Protein AF-A0A7S2HRK0-F1 (afdb_monomer)

Organism: NCBI:txid374047

pLDDT: mean 77.8, std 25.7, range [35.41, 98.62]

Solvent-accessible surface area (backbone atoms only — not comparable to full-atom values): 9208 Å² total; per-residue (Å²): 115,49,74,51,76,46,71,34,50,36,80,44,47,26,31,30,72,47,66,39,58,68,54,52,54,54,49,69,67,36,89,31,46,76,47,73,48,67,46,68,66,74,76,40,71,71,32,78,43,55,53,38,85,51,89,88,43,43,47,33,42,35,39,34,47,25,77,49,64,67,59,35,52,51,51,52,54,49,48,63,58,42,38,68,62,36,63,41,50,48,70,71,79,78,76,85,78,74,88,74,89,76,76,93,78,82,88,82,82,86,88,82,84,87,82,90,83,90,82,88,82,83,84,84,91,84,80,89,81,87,82,88,83,88,78,88,87,80,88,89,134

Secondary structure (DSSP, 8-state):
-EEEEEE------EEEEEE-HHHHHHHHT-TTEEEEEE-HHHHSTT-EE----STTS--EEEEEEES-HHHHHHHHHHHHHHHTTSEEEEPP-------------------------------------------------

Radius of gyration: 30.23 Å; Cα contacts (8 Å, |Δi|>4): 185; chains: 1; bounding box: 61×66×65 Å

Mean predicted aligned error: 15.56 Å

Nearest PDB structures (foldseek):
  4czd-assembly2_D  TM=5.249E-01  e=9.209E-02  Desulfovibrio desulfuricans
  6nf8-assembly1_F  TM=2.694E-01  e=1.001E+00  Bos taurus

Structure (mmCIF, N/CA/C/O backbone):
data_AF-A0A7S2HRK0-F1
#
_entry.id   AF-A0A7S2HRK0-F1
#
loop_
_atom_site.group_PDB
_atom_site.id
_atom_site.type_symbol
_atom_site.label_atom_id
_atom_site.label_alt_id
_atom_site.label_comp_id
_atom_site.label_asym_id
_atom_site.label_entity_id
_atom_site.label_seq_id
_atom_site.pdbx_PDB_ins_code
_atom_site.Cartn_x
_atom_site.Cartn_y
_atom_site.Cartn_z
_atom_site.occupancy
_atom_site.B_iso_or_equiv
_atom_site.auth_seq_id
_atom_site.auth_comp_id
_atom_site.auth_asym_id
_atom_site.auth_atom_id
_atom_site.pdbx_PDB_model_num
ATOM 1 N N . ALA A 1 1 ? 17.622 -4.041 -15.536 1.00 85.94 1 ALA A N 1
ATOM 2 C CA . ALA A 1 1 ? 16.712 -4.425 -14.446 1.00 85.94 1 ALA A CA 1
ATOM 3 C C . ALA A 1 1 ? 16.495 -3.213 -13.558 1.00 85.94 1 ALA A C 1
ATOM 5 O O . ALA A 1 1 ? 17.471 -2.613 -13.116 1.00 85.94 1 ALA A O 1
ATOM 6 N N . TYR A 1 2 ? 15.235 -2.853 -13.358 1.00 97.88 2 TYR A N 1
ATOM 7 C CA . TYR A 1 2 ? 14.767 -1.773 -12.497 1.00 97.88 2 TYR A CA 1
ATOM 8 C C . TYR A 1 2 ? 14.206 -2.416 -11.237 1.00 97.88 2 TYR A C 1
ATOM 10 O O . TYR A 1 2 ? 13.497 -3.417 -11.335 1.00 97.88 2 TYR A O 1
ATOM 18 N N . GLY A 1 3 ? 14.573 -1.904 -10.065 1.00 97.69 3 GLY A N 1
ATOM 19 C CA . GLY A 1 3 ? 14.214 -2.524 -8.795 1.00 97.69 3 GLY A CA 1
ATOM 20 C C . GLY A 1 3 ? 14.042 -1.499 -7.686 1.00 97.69 3 GLY A C 1
ATOM 21 O O . GLY A 1 3 ? 14.742 -0.487 -7.656 1.00 97.69 3 GLY A O 1
ATOM 22 N N . ALA A 1 4 ? 13.107 -1.773 -6.781 1.00 98.12 4 ALA A N 1
ATOM 23 C CA . ALA A 1 4 ? 12.851 -0.951 -5.607 1.00 98.12 4 ALA A CA 1
ATOM 24 C C . ALA A 1 4 ? 12.240 -1.777 -4.470 1.00 98.12 4 ALA A C 1
ATOM 26 O O . ALA A 1 4 ? 11.653 -2.838 -4.685 1.00 98.12 4 ALA A O 1
ATOM 27 N N . ILE A 1 5 ? 12.360 -1.234 -3.260 1.00 97.75 5 ILE A N 1
ATOM 28 C CA . ILE A 1 5 ? 11.596 -1.656 -2.090 1.00 97.75 5 ILE A CA 1
ATOM 29 C C . ILE A 1 5 ? 10.587 -0.549 -1.811 1.00 97.75 5 ILE A C 1
ATOM 31 O O . ILE A 1 5 ? 10.972 0.604 -1.602 1.00 97.75 5 ILE A O 1
ATOM 35 N N . VAL A 1 6 ? 9.303 -0.889 -1.838 1.00 97.69 6 VAL A N 1
ATOM 36 C CA . VAL A 1 6 ? 8.216 0.035 -1.517 1.00 97.69 6 VAL A CA 1
ATOM 37 C C . VAL A 1 6 ? 7.755 -0.250 -0.097 1.00 97.69 6 VAL A C 1
ATOM 39 O O . VAL A 1 6 ? 7.260 -1.337 0.184 1.00 97.69 6 VAL A O 1
ATOM 42 N N . HIS A 1 7 ? 7.914 0.721 0.798 1.00 97.44 7 HIS A N 1
ATOM 43 C CA . HIS A 1 7 ? 7.358 0.643 2.148 1.00 97.44 7 HIS A CA 1
ATOM 44 C C . HIS A 1 7 ? 5.858 0.949 2.108 1.00 97.44 7 HIS A C 1
ATOM 46 O O . HIS A 1 7 ? 5.432 1.931 1.495 1.00 97.44 7 HIS A O 1
ATOM 52 N N . LEU A 1 8 ? 5.054 0.113 2.762 1.00 97.19 8 LEU A N 1
ATOM 53 C CA . LEU A 1 8 ? 3.603 0.262 2.824 1.00 97.19 8 LEU A CA 1
ATOM 54 C C . LEU A 1 8 ? 3.248 1.294 3.902 1.00 97.19 8 LEU A C 1
ATOM 56 O O . LEU A 1 8 ? 3.368 1.040 5.102 1.00 97.19 8 LEU A O 1
ATOM 60 N N . VAL A 1 9 ? 2.826 2.477 3.467 1.00 96.38 9 VAL A N 1
ATOM 61 C CA . VAL A 1 9 ? 2.543 3.641 4.319 1.00 96.38 9 VAL A CA 1
ATOM 62 C C . VAL A 1 9 ? 1.094 3.609 4.810 1.00 96.38 9 VAL A C 1
ATOM 64 O O . VAL A 1 9 ? 0.154 3.588 4.021 1.00 96.38 9 VAL A O 1
ATOM 67 N N . SER A 1 10 ? 0.892 3.689 6.123 1.00 95.62 10 SER A N 1
ATOM 68 C CA . SER A 1 10 ? -0.430 3.941 6.699 1.00 95.62 10 SER A CA 1
ATOM 69 C C . SER A 1 10 ? -0.775 5.430 6.651 1.00 95.62 10 SER A C 1
ATOM 71 O O . SER A 1 10 ? -0.034 6.276 7.157 1.00 95.62 10 SER A O 1
ATOM 73 N N . HIS A 1 11 ? -1.954 5.746 6.112 1.00 94.31 11 HIS A N 1
ATOM 74 C CA . HIS A 1 11 ? -2.524 7.099 6.091 1.00 94.31 11 HIS A CA 1
ATOM 75 C C . HIS A 1 11 ? -3.593 7.331 7.172 1.00 94.31 11 HIS A C 1
ATOM 77 O O . HIS A 1 11 ? -4.138 8.434 7.290 1.00 94.31 11 HIS A O 1
ATOM 83 N N . VAL A 1 12 ? -3.901 6.303 7.965 1.00 95.06 12 VAL A N 1
ATOM 84 C CA . VAL A 1 12 ? -4.974 6.307 8.965 1.00 95.06 12 VAL A CA 1
ATOM 85 C C . VAL A 1 12 ? -4.413 6.135 10.374 1.00 95.06 12 VAL A C 1
ATOM 87 O O . VAL A 1 12 ? -3.287 5.692 10.562 1.00 95.06 12 VAL A O 1
ATOM 90 N N . GLU A 1 13 ? -5.204 6.513 11.375 1.00 95.56 13 GLU A N 1
ATOM 91 C CA . GLU A 1 13 ? -4.871 6.353 12.794 1.00 95.56 13 GLU A CA 1
ATOM 92 C C . GLU A 1 13 ? -6.107 5.861 13.561 1.00 95.56 13 GLU A C 1
ATOM 94 O O . GLU A 1 13 ? -7.223 6.319 13.290 1.00 95.56 13 GLU A O 1
ATOM 99 N N . GLY A 1 14 ? -5.918 4.954 14.520 1.00 96.38 14 GLY A N 1
ATOM 100 C CA . GLY A 1 14 ? -6.976 4.428 15.383 1.00 96.38 14 GLY A CA 1
ATOM 101 C C . GLY A 1 14 ? -7.070 2.904 15.360 1.00 96.38 14 GLY A C 1
ATOM 102 O O . GLY A 1 14 ? -6.065 2.217 15.249 1.00 96.38 14 GLY A O 1
ATOM 103 N N . ILE A 1 15 ? -8.283 2.365 15.479 1.00 97.44 15 ILE A N 1
ATOM 104 C CA . ILE A 1 15 ? -8.525 0.917 15.529 1.00 97.44 15 ILE A CA 1
ATOM 105 C C . ILE A 1 15 ? -8.920 0.397 14.153 1.00 97.44 15 ILE A C 1
ATOM 107 O O . ILE A 1 15 ? -9.903 0.876 13.584 1.00 97.44 15 ILE A O 1
ATOM 111 N N . ILE A 1 16 ? -8.211 -0.613 13.648 1.00 97.62 16 ILE A N 1
ATOM 112 C CA . ILE A 1 16 ? -8.482 -1.233 12.346 1.00 97.62 16 ILE A CA 1
ATOM 113 C C . ILE A 1 16 ? -9.878 -1.862 12.352 1.00 97.62 16 ILE A C 1
ATOM 115 O O . ILE A 1 16 ? -10.191 -2.730 13.171 1.00 97.62 16 ILE A O 1
ATOM 119 N N . LYS A 1 17 ? -10.718 -1.428 11.411 1.00 97.75 17 LYS A N 1
ATOM 120 C CA . LYS A 1 17 ? -12.075 -1.951 11.186 1.00 97.75 17 LYS A CA 1
ATOM 121 C C . LYS A 1 17 ? -12.187 -2.791 9.933 1.00 97.75 17 LYS A C 1
ATOM 123 O O . LYS A 1 17 ? -13.018 -3.691 9.892 1.00 97.75 17 LYS A O 1
ATOM 128 N N . ALA A 1 18 ? -11.359 -2.501 8.938 1.00 97.25 18 ALA A N 1
ATOM 129 C CA . ALA A 1 18 ? -11.266 -3.296 7.731 1.00 97.25 18 ALA A CA 1
ATOM 130 C C . ALA A 1 18 ? -9.872 -3.177 7.116 1.00 97.25 18 ALA A C 1
ATOM 132 O O . ALA A 1 18 ? -9.210 -2.139 7.229 1.00 97.25 18 ALA A O 1
ATOM 133 N N . VAL A 1 19 ? -9.481 -4.250 6.438 1.00 97.25 19 VAL A N 1
ATOM 134 C CA . VAL A 1 19 ? -8.308 -4.332 5.572 1.00 97.25 19 VAL A CA 1
ATOM 135 C C . VAL A 1 19 ? -8.824 -4.562 4.159 1.00 97.25 19 VAL A C 1
ATOM 137 O O . VAL A 1 19 ? -9.703 -5.399 3.944 1.00 97.25 19 VAL A O 1
ATOM 140 N N . ASN A 1 20 ? -8.315 -3.798 3.201 1.00 97.12 20 ASN A N 1
ATOM 141 C CA . ASN A 1 20 ? -8.664 -3.952 1.798 1.00 97.12 20 ASN A CA 1
ATOM 142 C C . ASN A 1 20 ? -7.850 -5.101 1.186 1.00 97.12 20 ASN A C 1
ATOM 144 O O . ASN A 1 20 ? -6.780 -4.883 0.622 1.00 97.12 20 ASN A O 1
ATOM 148 N N . TYR A 1 21 ? -8.345 -6.331 1.335 1.00 96.75 21 TYR A N 1
ATOM 149 C CA . TYR A 1 21 ? -7.671 -7.519 0.804 1.00 96.75 21 TYR A CA 1
ATOM 150 C C . TYR A 1 21 ? -7.625 -7.553 -0.726 1.00 96.75 21 TYR A C 1
ATOM 152 O O . TYR A 1 21 ? -6.658 -8.080 -1.263 1.00 96.75 21 TYR A O 1
ATOM 160 N N . ASP A 1 22 ? -8.583 -6.929 -1.419 1.00 97.44 22 ASP A N 1
ATOM 161 C CA . ASP A 1 22 ? -8.560 -6.832 -2.884 1.00 97.44 22 ASP A CA 1
ATOM 162 C C . ASP A 1 22 ? -7.341 -6.025 -3.358 1.00 97.44 22 ASP A C 1
ATOM 164 O O . ASP A 1 22 ? -6.676 -6.404 -4.317 1.00 97.44 22 ASP A O 1
ATOM 168 N N . ALA A 1 23 ? -6.995 -4.942 -2.651 1.00 96.75 23 ALA A N 1
ATOM 169 C CA . ALA A 1 23 ? -5.788 -4.167 -2.938 1.00 96.75 23 ALA A CA 1
ATOM 170 C C . ALA A 1 23 ? -4.504 -4.972 -2.680 1.00 96.75 23 ALA A C 1
ATOM 172 O O . ALA A 1 23 ? -3.560 -4.878 -3.460 1.00 96.75 23 ALA A O 1
ATOM 173 N N . LEU A 1 24 ? -4.465 -5.766 -1.604 1.00 97.06 24 LEU A N 1
ATOM 174 C CA . LEU A 1 24 ? -3.316 -6.626 -1.297 1.00 97.06 24 LEU A CA 1
ATOM 175 C C . LEU A 1 24 ? -3.129 -7.709 -2.361 1.00 97.06 24 LEU A C 1
ATOM 177 O O . LEU A 1 24 ? -2.022 -7.902 -2.856 1.00 97.06 24 LEU A O 1
ATOM 181 N N . GLU A 1 25 ? -4.216 -8.375 -2.742 1.00 97.75 25 GLU A N 1
ATOM 182 C CA . GLU A 1 25 ? -4.206 -9.399 -3.782 1.00 97.75 25 GLU A CA 1
ATOM 183 C C . GLU A 1 25 ? -3.837 -8.812 -5.151 1.00 97.75 25 GLU A C 1
ATOM 185 O O . GLU A 1 25 ? -3.114 -9.445 -5.921 1.00 97.75 25 GLU A O 1
ATOM 190 N N . GLU A 1 26 ? -4.287 -7.590 -5.457 1.00 98.19 26 GLU A N 1
ATOM 191 C CA . GLU A 1 26 ? -3.885 -6.889 -6.676 1.00 98.19 26 GLU A CA 1
ATOM 192 C C . GLU A 1 26 ? -2.370 -6.652 -6.707 1.00 98.19 26 GLU A C 1
ATOM 194 O O . GLU A 1 26 ? -1.749 -6.943 -7.726 1.00 98.19 26 GLU A O 1
ATOM 199 N N . ILE A 1 27 ? -1.771 -6.182 -5.604 1.00 98.19 27 ILE A N 1
ATOM 200 C CA . ILE A 1 27 ? -0.316 -5.984 -5.498 1.00 98.19 27 ILE A CA 1
ATOM 201 C C . ILE A 1 27 ? 0.419 -7.313 -5.678 1.00 98.19 27 ILE A C 1
ATOM 203 O O . ILE A 1 27 ? 1.326 -7.397 -6.499 1.00 98.19 27 ILE A O 1
ATOM 207 N N . GLU A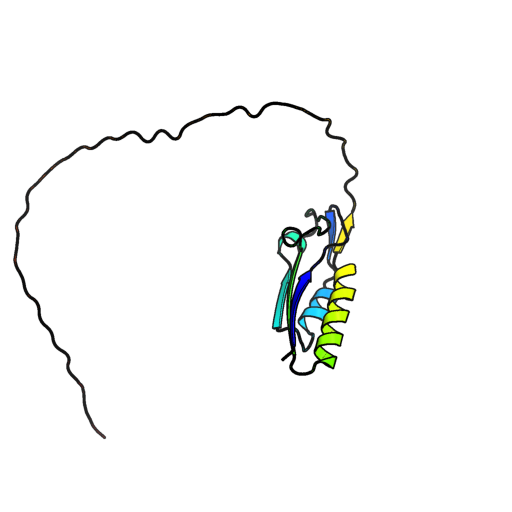 1 28 ? 0.019 -8.363 -4.960 1.00 97.81 28 GLU A N 1
ATOM 208 C CA . GLU A 1 28 ? 0.692 -9.670 -4.998 1.00 97.81 28 GLU A CA 1
ATOM 209 C C . GLU A 1 28 ? 0.741 -10.285 -6.407 1.00 97.81 28 GLU A C 1
ATOM 211 O O . GLU A 1 28 ? 1.662 -11.032 -6.732 1.00 97.81 28 GLU A O 1
ATOM 216 N N . ARG A 1 29 ? -0.233 -9.953 -7.260 1.00 98.31 29 ARG A N 1
ATOM 217 C CA . ARG A 1 29 ? -0.360 -10.479 -8.625 1.00 98.31 29 ARG A CA 1
ATOM 218 C C . ARG A 1 29 ? 0.321 -9.628 -9.702 1.00 98.31 29 ARG A C 1
ATOM 220 O O . ARG A 1 29 ? 0.221 -9.984 -10.874 1.00 98.31 29 ARG A O 1
ATOM 227 N N . MET A 1 30 ? 0.960 -8.510 -9.356 1.00 98.50 30 MET A N 1
ATOM 228 C CA . MET A 1 30 ? 1.633 -7.654 -10.341 1.00 98.50 30 MET A CA 1
ATOM 229 C C . MET A 1 30 ? 2.892 -8.320 -10.902 1.00 98.50 30 MET A C 1
ATOM 231 O O . MET A 1 30 ? 3.682 -8.897 -10.157 1.00 98.50 30 MET A O 1
ATOM 235 N N . ASP A 1 31 ? 3.133 -8.152 -12.204 1.00 98.06 31 ASP A N 1
ATOM 236 C CA . ASP A 1 31 ? 4.266 -8.772 -12.908 1.00 98.06 31 ASP A CA 1
ATOM 237 C C . ASP A 1 31 ? 5.628 -8.382 -12.316 1.00 98.06 31 ASP A C 1
ATOM 239 O O . ASP A 1 31 ? 6.578 -9.164 -12.349 1.00 98.06 31 ASP A O 1
ATOM 243 N N . SER A 1 32 ? 5.737 -7.164 -11.777 1.00 98.38 32 SER A N 1
ATOM 244 C CA . SER A 1 32 ? 6.976 -6.679 -11.170 1.00 98.38 32 SER A CA 1
ATOM 245 C C . SER A 1 32 ? 7.162 -7.113 -9.713 1.00 98.38 32 SER A C 1
ATOM 247 O O . SER A 1 32 ? 8.234 -6.869 -9.167 1.00 98.38 32 SER A O 1
ATOM 249 N N . VAL A 1 33 ? 6.166 -7.707 -9.042 1.00 98.50 33 VAL A N 1
ATOM 250 C CA . VAL A 1 33 ? 6.250 -8.042 -7.609 1.00 98.50 33 VAL A CA 1
ATOM 251 C C . VAL A 1 33 ? 6.955 -9.378 -7.402 1.00 98.50 33 VAL A C 1
ATOM 253 O O . VAL A 1 33 ? 6.570 -10.412 -7.934 1.00 98.50 33 VAL A O 1
ATOM 256 N N . MET A 1 34 ? 8.019 -9.344 -6.600 1.00 98.25 34 MET A N 1
ATOM 257 C CA . MET A 1 34 ? 8.834 -10.516 -6.265 1.00 98.25 34 MET A CA 1
ATOM 258 C C . MET A 1 34 ? 8.481 -11.088 -4.897 1.00 98.25 34 MET A C 1
ATOM 260 O O . MET A 1 34 ? 8.517 -12.299 -4.698 1.00 98.25 34 MET A O 1
ATOM 264 N N . ALA A 1 35 ? 8.185 -10.208 -3.942 1.00 98.12 35 ALA A N 1
ATOM 265 C CA . ALA A 1 35 ? 7.776 -10.571 -2.597 1.00 98.12 35 ALA A CA 1
ATOM 266 C C . ALA A 1 35 ? 7.043 -9.397 -1.944 1.00 98.12 35 ALA A C 1
ATOM 268 O O . ALA A 1 35 ? 7.336 -8.234 -2.231 1.00 98.12 35 ALA A O 1
ATOM 269 N N . MET A 1 36 ? 6.124 -9.709 -1.040 1.00 98.06 36 MET A N 1
ATOM 270 C CA . MET A 1 36 ? 5.384 -8.734 -0.251 1.00 98.06 36 MET A CA 1
ATOM 271 C C . MET A 1 36 ? 5.178 -9.276 1.159 1.00 98.06 36 MET A C 1
ATOM 273 O O . MET A 1 36 ? 4.930 -10.467 1.343 1.00 98.06 36 MET A O 1
ATOM 277 N N . GLU A 1 37 ? 5.219 -8.387 2.144 1.00 97.81 37 GLU A N 1
ATOM 278 C CA . GLU A 1 37 ? 4.794 -8.688 3.503 1.00 97.81 37 GLU A CA 1
ATOM 279 C C . GLU A 1 37 ? 4.006 -7.513 4.075 1.00 97.81 37 GLU A C 1
ATOM 281 O O . GLU A 1 37 ? 4.453 -6.370 4.026 1.00 97.81 37 GLU A O 1
ATOM 286 N N . VAL A 1 38 ? 2.848 -7.810 4.665 1.00 97.44 38 VAL A N 1
ATOM 287 C CA . VAL A 1 38 ? 2.124 -6.904 5.563 1.00 97.44 38 VAL A CA 1
ATOM 288 C C . VAL A 1 38 ? 2.256 -7.480 6.964 1.00 97.44 38 VAL A C 1
ATOM 290 O O . VAL A 1 38 ? 1.926 -8.649 7.182 1.00 97.44 38 VAL A O 1
ATOM 293 N N . TYR A 1 39 ? 2.730 -6.692 7.930 1.00 96.88 39 TYR A N 1
ATOM 294 C CA . TYR A 1 39 ? 2.957 -7.229 9.271 1.00 96.88 39 TYR A CA 1
ATOM 295 C C . TYR A 1 39 ? 1.643 -7.703 9.900 1.00 96.88 39 TYR A C 1
ATOM 297 O O . TYR A 1 39 ? 0.636 -6.994 9.891 1.00 96.88 39 TYR A O 1
ATOM 305 N N . GLN A 1 40 ? 1.672 -8.883 10.525 1.00 95.31 40 GLN A N 1
ATOM 306 C CA . GLN A 1 40 ? 0.486 -9.579 11.051 1.00 95.31 40 GLN A CA 1
ATOM 307 C C . GLN A 1 40 ? -0.384 -8.727 11.984 1.00 95.31 40 GLN A C 1
ATOM 309 O O . GLN A 1 40 ? -1.610 -8.858 11.995 1.00 95.31 40 GLN A O 1
ATOM 314 N N . ARG A 1 41 ? 0.231 -7.800 12.732 1.00 94.88 41 ARG A N 1
ATOM 315 C CA . ARG A 1 41 ? -0.501 -6.875 13.606 1.00 94.88 41 ARG A CA 1
ATOM 316 C C . ARG A 1 41 ? -1.501 -5.997 12.844 1.00 94.88 41 ARG A C 1
ATOM 318 O O . ARG A 1 41 ? -2.505 -5.616 13.430 1.00 94.88 41 ARG A O 1
ATOM 325 N N . PHE A 1 42 ? -1.262 -5.720 11.564 1.00 96.38 42 PHE A N 1
ATOM 326 C CA . PHE A 1 42 ? -2.122 -4.885 10.724 1.00 96.38 42 PHE A CA 1
ATOM 327 C C . PHE A 1 42 ? -3.169 -5.679 9.935 1.00 96.38 42 PHE A C 1
ATOM 329 O O . PHE A 1 42 ? -4.113 -5.097 9.410 1.00 96.38 42 PHE A O 1
ATOM 336 N N . LEU A 1 43 ? -3.047 -7.008 9.892 1.00 95.38 43 LEU A N 1
ATOM 337 C CA . LEU A 1 43 ? -4.040 -7.899 9.282 1.00 95.38 43 LEU A CA 1
ATOM 338 C C . LEU A 1 43 ? -5.153 -8.311 10.260 1.00 95.38 43 LEU A C 1
ATOM 340 O O . LEU A 1 43 ? -6.147 -8.904 9.853 1.00 95.38 43 LEU A O 1
ATOM 344 N N . SER A 1 44 ? -4.997 -8.000 11.548 1.00 94.12 44 SER A N 1
ATOM 345 C CA . SER A 1 44 ? -5.964 -8.338 12.594 1.00 94.12 44 SER A CA 1
ATOM 346 C C . SER A 1 44 ? -6.855 -7.141 12.923 1.00 94.12 44 SER A C 1
ATOM 348 O O . SER A 1 44 ? -6.373 -6.084 13.333 1.00 94.12 44 SER A O 1
ATOM 350 N N . LEU A 1 45 ? -8.171 -7.309 12.778 1.00 96.25 45 LEU A N 1
ATOM 351 C CA . LEU A 1 45 ? -9.147 -6.287 13.168 1.00 96.25 45 LEU A CA 1
ATOM 352 C C . LEU A 1 45 ? -9.109 -6.041 14.681 1.00 96.25 45 LEU A C 1
ATOM 354 O O . LEU A 1 45 ? -8.879 -6.960 15.464 1.00 96.25 45 LEU A O 1
ATOM 358 N N . GLY A 1 46 ? -9.379 -4.804 15.096 1.00 95.75 46 GLY A N 1
ATOM 359 C CA . GLY A 1 46 ? -9.341 -4.413 16.507 1.00 95.75 46 GLY A CA 1
ATOM 360 C C . GLY A 1 46 ? -7.960 -3.986 17.010 1.00 95.75 46 GLY A C 1
ATOM 361 O O . GLY A 1 46 ? -7.886 -3.358 18.065 1.00 95.75 46 GLY A O 1
ATOM 362 N N . ASN A 1 47 ? -6.893 -4.244 16.250 1.00 96.12 47 ASN A N 1
ATOM 363 C CA . ASN A 1 47 ? -5.569 -3.725 16.568 1.00 96.12 47 ASN A CA 1
ATOM 364 C C . ASN A 1 47 ? -5.464 -2.228 16.265 1.00 96.12 47 ASN A C 1
ATOM 366 O O . ASN A 1 47 ? -6.183 -1.684 15.421 1.00 96.12 47 ASN A O 1
ATOM 370 N N . GLU A 1 48 ? -4.544 -1.574 16.966 1.00 95.62 48 GLU A N 1
ATOM 371 C CA . GLU A 1 48 ? -4.214 -0.175 16.739 1.00 95.62 48 GLU A CA 1
ATOM 372 C C . GLU A 1 48 ? -3.305 -0.021 15.514 1.00 95.62 48 GLU A C 1
ATOM 374 O O . GLU A 1 48 ? -2.395 -0.819 15.274 1.00 95.62 48 GLU A O 1
ATOM 379 N N . ILE A 1 49 ? -3.569 1.025 14.740 1.00 95.50 49 ILE A N 1
ATOM 380 C CA . ILE A 1 49 ? -2.752 1.481 13.627 1.00 95.50 49 ILE A CA 1
ATOM 381 C C . ILE A 1 49 ? -2.476 2.970 13.798 1.00 95.50 49 ILE A C 1
ATOM 383 O O . ILE A 1 49 ? -3.351 3.749 14.183 1.00 95.50 49 ILE A O 1
ATOM 387 N N . GLU A 1 50 ? -1.253 3.365 13.488 1.00 95.12 50 GLU A N 1
ATOM 388 C CA . GLU A 1 50 ? -0.815 4.753 13.464 1.00 95.12 50 GLU A CA 1
ATOM 389 C C . GLU A 1 50 ? -0.473 5.174 12.036 1.00 95.12 50 GLU A C 1
ATOM 391 O O . GLU A 1 50 ? -0.315 4.338 11.139 1.00 95.12 50 GLU A O 1
ATOM 396 N N . LYS A 1 51 ? -0.368 6.484 11.813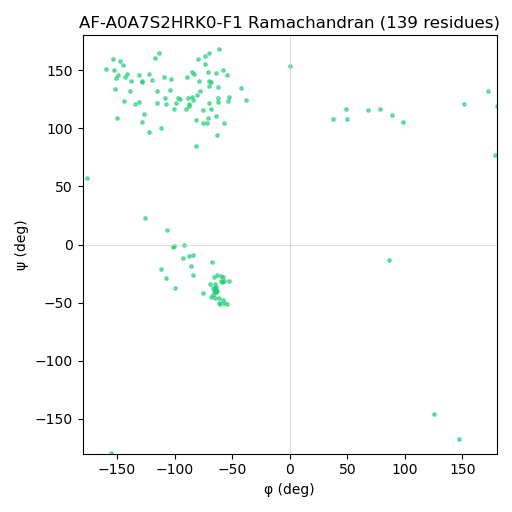 1.00 95.44 51 LYS A N 1
ATOM 397 C CA . LYS A 1 51 ? 0.162 6.996 10.551 1.00 95.44 51 LYS A CA 1
ATOM 398 C C . LYS A 1 51 ? 1.648 6.702 10.489 1.00 95.44 51 LYS A C 1
ATOM 400 O O . LYS A 1 51 ? 2.371 6.961 11.448 1.00 95.44 51 LYS A O 1
ATOM 405 N N . THR A 1 52 ? 2.105 6.253 9.333 1.00 95.38 52 THR A N 1
ATOM 406 C CA . THR A 1 52 ? 3.532 6.072 9.095 1.00 95.38 52 THR A CA 1
ATOM 407 C C . THR A 1 52 ? 4.205 7.442 9.013 1.00 95.38 52 THR A C 1
ATOM 409 O O . THR A 1 52 ? 3.841 8.279 8.185 1.00 95.38 52 THR A O 1
ATOM 412 N N . VAL A 1 53 ? 5.182 7.674 9.886 1.00 93.56 53 VAL A N 1
ATOM 413 C CA . VAL A 1 53 ? 6.012 8.892 9.926 1.00 93.56 53 VAL A CA 1
ATOM 414 C C . VAL A 1 53 ? 7.462 8.612 9.534 1.00 93.56 53 VAL A C 1
ATOM 416 O O . VAL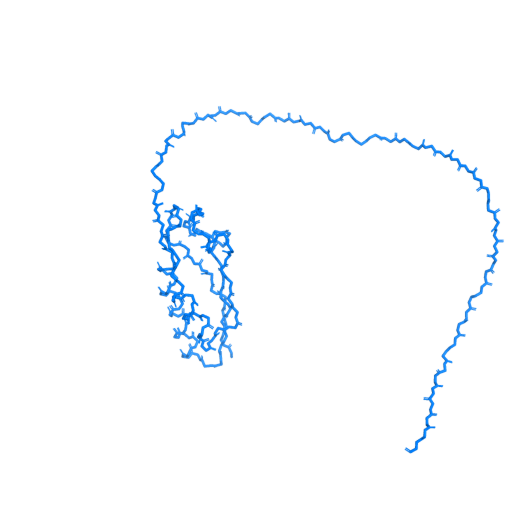 A 1 53 ? 8.182 9.521 9.127 1.00 93.56 53 VAL A O 1
ATOM 419 N N . ASP A 1 54 ? 7.883 7.354 9.641 1.00 92.19 54 ASP A N 1
ATOM 420 C CA . ASP A 1 54 ? 9.214 6.858 9.317 1.00 92.19 54 ASP A CA 1
ATOM 421 C C . ASP A 1 54 ? 9.169 5.358 8.970 1.00 92.19 54 ASP A C 1
ATOM 423 O O . ASP A 1 54 ? 8.121 4.718 9.008 1.00 92.19 54 ASP A O 1
ATOM 427 N N . ILE A 1 55 ? 10.325 4.771 8.667 1.00 87.56 55 ILE A N 1
ATOM 428 C CA . ILE A 1 55 ? 10.432 3.348 8.313 1.00 87.56 55 ILE A CA 1
ATOM 429 C C . ILE A 1 55 ? 10.116 2.380 9.466 1.00 87.56 55 ILE A C 1
ATOM 431 O O . ILE A 1 55 ? 9.962 1.192 9.229 1.00 87.56 55 ILE A O 1
ATOM 435 N N . ARG A 1 56 ? 10.070 2.837 10.724 1.00 89.12 56 ARG A N 1
ATOM 436 C CA . ARG A 1 56 ? 9.744 1.983 11.884 1.00 89.12 56 ARG A CA 1
ATOM 437 C C . ARG A 1 56 ? 8.238 1.873 12.105 1.00 89.12 56 ARG A C 1
ATOM 439 O O . ARG A 1 56 ? 7.783 0.984 12.819 1.00 89.12 56 ARG A O 1
ATOM 446 N N . THR A 1 57 ? 7.494 2.802 11.518 1.00 91.31 57 THR A N 1
ATOM 447 C CA . THR A 1 57 ? 6.038 2.927 11.609 1.00 91.31 57 THR A CA 1
ATOM 448 C C . THR A 1 57 ? 5.352 2.504 10.308 1.00 91.31 57 THR A C 1
ATOM 450 O O . THR A 1 57 ? 4.165 2.774 10.115 1.00 91.31 57 THR A O 1
ATOM 453 N N . ASP A 1 58 ? 6.077 1.851 9.394 1.00 95.38 58 ASP A N 1
ATOM 454 C CA . ASP A 1 58 ? 5.493 1.265 8.193 1.00 95.38 58 ASP A CA 1
ATOM 455 C C . ASP A 1 58 ? 4.625 0.040 8.523 1.00 95.38 58 ASP A C 1
ATOM 457 O O . ASP A 1 58 ? 4.618 -0.504 9.635 1.00 95.38 58 ASP A O 1
ATOM 461 N N . THR A 1 59 ? 3.810 -0.351 7.547 1.00 96.81 59 THR A N 1
ATOM 462 C CA . THR A 1 59 ? 2.868 -1.470 7.684 1.00 96.81 59 THR A CA 1
ATOM 463 C C . THR A 1 59 ? 3.343 -2.755 7.022 1.00 96.81 59 THR A C 1
ATOM 465 O O . THR A 1 59 ? 2.687 -3.793 7.137 1.00 96.81 59 THR A O 1
ATOM 468 N N . GLY A 1 60 ? 4.505 -2.693 6.374 1.00 97.44 60 GLY A N 1
ATOM 469 C CA . GLY A 1 60 ? 5.077 -3.766 5.585 1.00 97.44 60 GLY A CA 1
ATOM 470 C C . GLY A 1 60 ? 5.873 -3.233 4.399 1.00 97.44 60 GLY A C 1
ATOM 471 O O . GLY A 1 60 ? 6.155 -2.035 4.302 1.00 97.44 60 GLY A O 1
ATOM 472 N N . TRP A 1 61 ? 6.209 -4.123 3.474 1.00 97.88 61 TRP A N 1
ATOM 473 C CA . TRP A 1 61 ? 7.064 -3.824 2.331 1.00 97.88 61 TRP A CA 1
ATOM 474 C C . TRP A 1 61 ? 6.683 -4.652 1.100 1.00 97.88 61 TRP A C 1
ATOM 476 O O . TRP A 1 61 ? 6.086 -5.724 1.199 1.00 97.88 61 TRP A O 1
ATOM 486 N N . VAL A 1 62 ? 7.068 -4.152 -0.075 1.00 98.56 62 VAL A N 1
ATOM 487 C CA . VAL A 1 62 ? 6.954 -4.842 -1.365 1.00 98.56 62 VAL A CA 1
ATOM 488 C C . VAL A 1 62 ? 8.289 -4.746 -2.089 1.00 98.56 62 VAL A C 1
ATOM 490 O O . VAL A 1 62 ? 8.795 -3.651 -2.339 1.00 98.56 62 VAL A O 1
ATOM 493 N N . HIS A 1 63 ? 8.870 -5.888 -2.436 1.00 98.50 63 HIS A N 1
ATOM 494 C CA . HIS A 1 63 ? 10.012 -5.968 -3.337 1.00 98.50 63 HIS A CA 1
ATOM 495 C C . HIS A 1 63 ? 9.514 -6.046 -4.772 1.00 98.50 63 HIS A C 1
ATOM 497 O O . HIS A 1 63 ? 8.816 -6.997 -5.134 1.00 98.50 63 HIS A O 1
ATOM 503 N N . ILE A 1 64 ? 9.927 -5.081 -5.593 1.00 98.44 64 ILE A N 1
ATOM 504 C CA . ILE A 1 64 ? 9.615 -5.069 -7.018 1.00 98.44 64 ILE A CA 1
ATOM 505 C C . ILE A 1 64 ? 10.875 -5.097 -7.877 1.00 98.44 64 ILE A C 1
ATOM 507 O O . ILE A 1 64 ? 11.882 -4.457 -7.560 1.00 98.44 64 ILE A O 1
ATOM 511 N N . MET A 1 65 ? 10.811 -5.832 -8.983 1.00 98.44 65 MET A N 1
ATOM 512 C CA . MET A 1 65 ? 11.848 -5.894 -9.999 1.00 98.44 65 MET A CA 1
ATOM 513 C C . MET A 1 65 ? 11.245 -6.210 -11.368 1.00 98.44 65 MET A C 1
ATOM 515 O O . MET A 1 65 ? 10.468 -7.147 -11.503 1.00 98.44 65 MET A O 1
ATOM 519 N N . ASN A 1 66 ? 11.651 -5.472 -12.401 1.00 98.44 66 ASN A N 1
ATOM 520 C CA . ASN A 1 66 ? 11.300 -5.787 -13.786 1.00 98.44 66 ASN A CA 1
ATOM 521 C C . ASN A 1 66 ? 12.451 -5.435 -14.743 1.00 98.44 66 ASN A C 1
ATOM 523 O O . ASN A 1 66 ? 13.294 -4.579 -14.454 1.00 98.44 66 ASN A O 1
ATOM 527 N N . ASN A 1 67 ? 12.522 -6.111 -15.890 1.00 98.25 67 ASN A N 1
ATOM 528 C CA .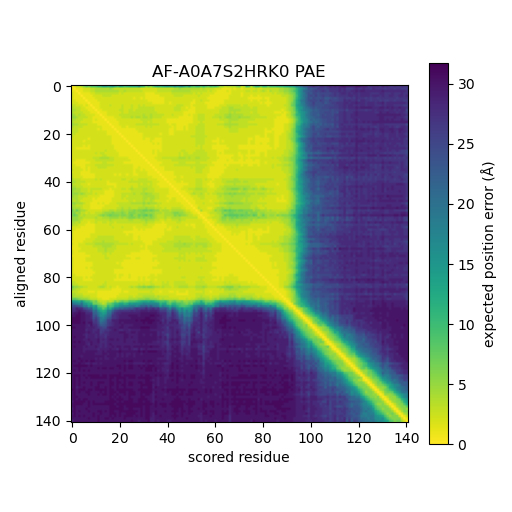 ASN A 1 67 ? 13.455 -5.750 -16.960 1.00 98.25 67 ASN A CA 1
ATOM 529 C C . ASN A 1 67 ? 12.898 -4.652 -17.869 1.00 98.25 67 ASN A C 1
ATOM 531 O O . ASN A 1 67 ? 13.690 -3.912 -18.449 1.00 98.25 67 ASN A O 1
ATOM 535 N N . ASP A 1 68 ? 11.573 -4.546 -17.955 1.00 98.44 68 ASP A N 1
ATOM 536 C CA . ASP A 1 68 ? 10.864 -3.478 -18.646 1.00 98.44 68 ASP A CA 1
ATOM 537 C C . ASP A 1 68 ? 10.643 -2.290 -17.694 1.00 98.44 68 ASP A C 1
ATOM 539 O O . ASP A 1 68 ? 10.009 -2.419 -16.644 1.00 98.44 68 ASP A O 1
ATOM 543 N N . GLU A 1 69 ? 11.198 -1.133 -18.059 1.00 98.19 69 GLU A N 1
ATOM 544 C CA . GLU A 1 69 ? 11.071 0.112 -17.297 1.00 98.19 69 GLU A CA 1
ATOM 545 C C . GLU A 1 69 ? 9.623 0.601 -17.226 1.00 98.19 69 GLU A C 1
ATOM 547 O O . GLU A 1 69 ? 9.185 1.084 -16.182 1.00 98.19 69 GLU A O 1
ATOM 552 N N . GLU A 1 70 ? 8.868 0.471 -18.318 1.00 98.31 70 GLU A N 1
ATOM 553 C CA . GLU A 1 70 ? 7.496 0.968 -18.389 1.00 98.31 70 GLU A CA 1
ATOM 554 C C . GLU A 1 70 ? 6.591 0.152 -17.464 1.00 98.31 70 GLU A C 1
ATOM 556 O O . GLU A 1 70 ? 5.841 0.718 -16.664 1.00 98.31 70 GLU A O 1
ATOM 561 N N . GLN A 1 71 ? 6.727 -1.176 -17.503 1.00 98.56 71 GLN A N 1
ATOM 562 C CA . GLN A 1 71 ? 6.000 -2.074 -16.609 1.00 98.56 71 GLN A CA 1
ATOM 563 C C . GLN A 1 71 ? 6.408 -1.865 -15.139 1.00 98.56 71 GLN A C 1
ATOM 565 O O . GLN A 1 71 ? 5.534 -1.791 -14.275 1.00 98.56 71 GLN A O 1
ATOM 570 N N . PHE A 1 72 ? 7.705 -1.669 -14.855 1.00 98.62 72 PHE A N 1
ATOM 571 C CA . PHE A 1 72 ? 8.185 -1.326 -13.510 1.00 98.62 72 PHE A CA 1
ATOM 572 C C . PHE A 1 72 ? 7.529 -0.047 -12.975 1.00 98.62 72 PHE A C 1
ATOM 574 O O . PHE A 1 72 ? 7.007 -0.034 -11.861 1.00 98.62 72 PHE A O 1
ATOM 581 N N . LEU A 1 73 ? 7.536 1.033 -13.764 1.00 98.44 73 LEU A N 1
ATOM 582 C CA . LEU A 1 73 ? 6.964 2.317 -13.355 1.00 98.44 73 LEU A CA 1
ATOM 583 C C . LEU A 1 73 ? 5.442 2.239 -13.203 1.00 98.44 73 LEU A C 1
ATOM 585 O O . LEU A 1 73 ? 4.887 2.851 -12.289 1.00 98.44 73 LEU A O 1
ATOM 589 N N . LYS A 1 74 ? 4.759 1.490 -14.072 1.00 98.62 74 LYS A N 1
ATOM 590 C CA . LYS A 1 74 ? 3.315 1.259 -13.981 1.00 98.62 74 LYS A CA 1
ATOM 591 C C . LYS A 1 74 ? 2.944 0.564 -12.670 1.00 98.62 74 LYS A C 1
ATOM 593 O O . LYS A 1 74 ? 2.091 1.080 -11.947 1.00 98.62 74 LYS A O 1
ATOM 598 N N . ASP A 1 75 ? 3.604 -0.546 -12.344 1.00 98.62 75 ASP A N 1
ATOM 599 C CA . ASP A 1 75 ? 3.334 -1.299 -11.114 1.00 98.62 75 ASP A CA 1
ATOM 600 C C . ASP A 1 75 ? 3.725 -0.490 -9.874 1.00 98.62 75 ASP A C 1
ATOM 602 O O . ASP A 1 75 ? 2.937 -0.379 -8.937 1.00 98.62 75 ASP A O 1
ATOM 606 N N . TYR A 1 76 ? 4.889 0.172 -9.892 1.00 98.56 76 TYR A N 1
ATOM 607 C CA . TYR A 1 76 ? 5.329 1.049 -8.804 1.00 98.56 76 TYR A CA 1
ATOM 608 C C . TYR A 1 76 ? 4.286 2.127 -8.481 1.00 98.56 76 TYR A C 1
ATOM 610 O O . TYR A 1 76 ? 3.874 2.274 -7.330 1.00 98.56 76 TYR A O 1
ATOM 618 N N . ASN A 1 77 ? 3.807 2.855 -9.495 1.00 98.44 77 ASN A N 1
ATOM 619 C CA . ASN A 1 77 ? 2.794 3.892 -9.298 1.00 98.44 77 ASN A CA 1
ATOM 620 C C . ASN A 1 77 ? 1.461 3.306 -8.819 1.00 98.44 77 ASN A C 1
ATOM 622 O O . ASN A 1 77 ? 0.807 3.893 -7.956 1.00 98.44 77 ASN A O 1
ATOM 626 N N . ARG A 1 78 ? 1.072 2.130 -9.328 1.00 98.31 78 ARG A N 1
ATOM 627 C CA . ARG A 1 78 ? -0.162 1.469 -8.902 1.00 98.31 78 ARG A CA 1
ATOM 628 C C . ARG A 1 78 ? -0.107 1.042 -7.436 1.00 98.31 78 ARG A C 1
ATOM 630 O O . ARG A 1 78 ? -1.086 1.254 -6.721 1.00 98.31 78 ARG A O 1
ATOM 637 N N . ILE A 1 79 ? 1.030 0.525 -6.969 1.00 98.38 79 ILE A N 1
ATOM 638 C CA . ILE A 1 79 ? 1.251 0.208 -5.550 1.00 98.38 79 ILE A CA 1
ATOM 639 C C . ILE A 1 79 ? 1.069 1.468 -4.699 1.00 98.38 79 ILE A C 1
ATOM 641 O O . ILE A 1 79 ? 0.320 1.440 -3.725 1.00 98.38 79 ILE A O 1
ATOM 645 N N . LEU A 1 80 ? 1.677 2.598 -5.084 1.00 97.50 80 LEU A N 1
ATOM 646 C CA . LEU A 1 80 ? 1.534 3.859 -4.342 1.00 97.50 80 LEU A CA 1
ATOM 647 C C . LEU A 1 80 ? 0.082 4.351 -4.254 1.00 97.50 80 LEU A C 1
ATOM 649 O O . LEU A 1 80 ? -0.292 4.996 -3.272 1.00 97.50 80 LEU A O 1
ATOM 653 N N . ASP A 1 81 ? -0.743 4.069 -5.260 1.00 97.81 81 ASP A N 1
ATOM 654 C CA . ASP A 1 81 ? -2.165 4.404 -5.230 1.00 97.81 81 ASP A CA 1
ATOM 655 C C . ASP A 1 81 ? -2.978 3.472 -4.327 1.00 97.81 81 ASP A C 1
ATOM 657 O O . ASP A 1 81 ? -3.826 3.956 -3.574 1.00 97.81 81 ASP A O 1
ATOM 661 N N . LEU A 1 82 ? -2.701 2.167 -4.358 1.00 97.31 82 LEU A N 1
ATOM 662 C CA . LEU A 1 82 ? -3.371 1.160 -3.527 1.00 97.31 82 LEU A CA 1
ATOM 663 C C . LEU A 1 82 ? -3.016 1.291 -2.039 1.00 97.31 82 LEU A C 1
ATOM 665 O O . LEU A 1 82 ? -3.860 1.095 -1.168 1.00 97.31 82 LEU A O 1
ATOM 669 N N . VAL A 1 83 ? -1.790 1.699 -1.714 1.00 95.62 83 VAL A N 1
ATOM 670 C CA . VAL A 1 83 ? -1.356 1.906 -0.321 1.00 95.62 83 VAL A CA 1
ATOM 671 C C . VAL A 1 83 ? -2.242 2.919 0.420 1.00 95.62 83 VAL A C 1
ATOM 673 O O . VAL A 1 83 ? -2.512 2.770 1.613 1.00 95.62 83 VAL A O 1
ATOM 676 N N . LYS A 1 84 ? -2.792 3.911 -0.291 1.00 94.19 84 LYS A N 1
ATOM 677 C CA . LYS A 1 84 ? -3.627 4.979 0.289 1.00 94.19 84 LYS A CA 1
ATOM 678 C C . LYS A 1 84 ? -4.928 4.474 0.911 1.00 94.19 84 LYS A C 1
ATOM 680 O O . LYS A 1 84 ? -5.475 5.144 1.786 1.00 94.19 84 LYS A O 1
ATOM 685 N N . ASN A 1 85 ? -5.447 3.336 0.453 1.00 93.00 85 ASN A N 1
ATOM 686 C CA . ASN A 1 85 ? -6.739 2.790 0.868 1.00 93.00 85 ASN A CA 1
ATOM 687 C C . ASN A 1 85 ? -6.652 1.339 1.376 1.00 93.00 85 ASN A C 1
ATOM 689 O O . ASN A 1 85 ? -7.667 0.641 1.400 1.00 93.00 85 ASN A O 1
ATOM 693 N N . MET A 1 86 ? -5.468 0.901 1.819 1.00 95.31 86 MET A N 1
ATOM 694 C CA . MET A 1 86 ? -5.253 -0.432 2.396 1.00 95.31 86 MET A CA 1
ATOM 695 C C . MET A 1 86 ? -6.003 -0.660 3.714 1.00 95.31 86 MET A C 1
ATOM 697 O O . MET A 1 86 ? -6.447 -1.775 3.986 1.00 95.31 86 MET A O 1
ATOM 701 N N . PHE A 1 87 ? -6.157 0.385 4.531 1.00 96.81 87 PHE A N 1
ATOM 702 C CA . PHE A 1 87 ? -6.718 0.277 5.877 1.00 96.81 87 PHE A CA 1
ATOM 703 C C . PHE A 1 87 ? -7.858 1.263 6.101 1.00 96.81 87 PHE A C 1
ATOM 705 O O . PHE A 1 87 ? -7.785 2.432 5.720 1.00 96.81 87 PHE A O 1
ATOM 712 N N . ILE A 1 88 ? -8.889 0.800 6.805 1.00 95.94 88 ILE A N 1
ATOM 713 C CA . ILE A 1 88 ? -9.950 1.642 7.356 1.00 95.94 88 ILE A CA 1
ATOM 714 C C . ILE A 1 88 ? -9.859 1.555 8.876 1.00 95.94 88 ILE A C 1
ATOM 716 O O . ILE A 1 88 ? -9.972 0.466 9.445 1.00 95.94 88 ILE A O 1
ATOM 720 N N . ALA A 1 89 ? -9.686 2.702 9.534 1.00 96.25 89 ALA A N 1
ATOM 721 C CA . ALA A 1 89 ? -9.587 2.794 10.987 1.00 96.25 89 ALA A CA 1
ATOM 722 C C . ALA A 1 89 ? -10.657 3.717 11.583 1.00 96.25 89 ALA A C 1
ATOM 724 O O . ALA A 1 89 ? -11.040 4.728 10.991 1.00 96.25 89 ALA A O 1
ATOM 725 N N . GLU A 1 90 ? -11.119 3.377 12.784 1.00 95.75 90 GLU A N 1
ATOM 726 C CA . GLU A 1 90 ? -11.954 4.247 13.611 1.00 95.75 90 GLU A CA 1
ATOM 727 C C . GLU A 1 90 ? -11.071 5.002 14.605 1.00 95.75 90 GLU A C 1
ATOM 729 O O . GLU A 1 90 ? -10.342 4.387 15.387 1.00 95.75 90 GLU A O 1
ATOM 734 N N . LYS A 1 91 ? -11.159 6.337 14.614 1.00 87.94 91 LYS A N 1
ATOM 735 C CA . LYS A 1 91 ? -10.432 7.155 15.588 1.00 87.94 91 LYS A CA 1
ATOM 736 C C . LYS A 1 91 ? -10.895 6.833 17.003 1.00 87.94 91 LYS A C 1
ATOM 738 O O . LYS A 1 91 ? -12.075 6.976 17.324 1.00 87.94 91 LYS A O 1
ATOM 743 N N . VAL A 1 92 ? -9.949 6.503 17.875 1.00 80.31 92 VAL A N 1
ATOM 744 C CA . VAL A 1 92 ? -10.220 6.416 19.309 1.00 80.31 92 VAL A CA 1
ATOM 745 C C . VAL A 1 92 ? -10.492 7.833 19.810 1.00 80.31 92 VAL A C 1
ATOM 747 O O . VAL A 1 92 ? -9.632 8.710 19.726 1.00 80.31 92 VAL A O 1
ATOM 750 N N . LYS A 1 93 ? -11.708 8.098 20.303 1.00 66.19 93 LYS A N 1
ATOM 751 C CA . LYS A 1 93 ? -11.995 9.357 21.002 1.00 66.19 93 LYS A CA 1
ATOM 752 C C . LYS A 1 93 ? -11.135 9.382 22.261 1.00 66.19 93 LYS A C 1
ATOM 754 O O . LYS A 1 93 ? -11.353 8.579 23.164 1.00 66.19 93 LYS A O 1
ATOM 759 N N . GLY A 1 94 ? -10.144 10.269 22.291 1.00 53.12 94 GLY A N 1
ATOM 760 C CA . GLY A 1 94 ? -9.207 10.367 23.401 1.00 53.12 94 GLY A CA 1
ATOM 761 C C . GLY A 1 94 ? -9.931 10.532 24.736 1.00 53.12 94 GLY A C 1
ATOM 762 O O . GLY A 1 94 ? -10.693 11.479 24.927 1.00 53.12 94 GLY A O 1
ATOM 763 N N . THR A 1 95 ? -9.656 9.628 25.675 1.00 43.59 95 THR A N 1
ATOM 764 C CA . THR A 1 95 ? -9.728 9.992 27.089 1.00 43.59 95 THR A CA 1
ATOM 765 C C . THR A 1 95 ? -8.471 10.812 27.340 1.00 43.59 95 THR A C 1
ATOM 767 O O . THR A 1 95 ? -7.367 10.311 27.147 1.00 43.59 95 THR A O 1
ATOM 770 N N . VAL A 1 96 ? -8.625 12.089 27.681 1.00 48.94 96 VAL A N 1
ATOM 771 C CA . VAL A 1 96 ? -7.506 12.952 28.079 1.00 48.94 96 VAL A CA 1
ATOM 772 C C . VAL A 1 96 ? -6.917 12.365 29.365 1.00 48.94 96 VAL A C 1
ATOM 774 O O . VAL A 1 96 ? -7.431 12.604 30.455 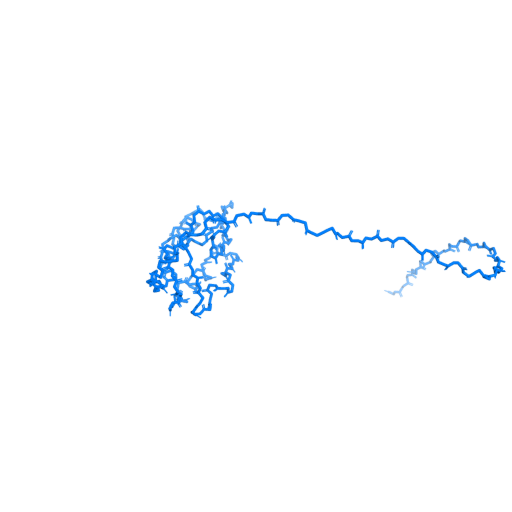1.00 48.94 96 VAL A O 1
ATOM 777 N N . ALA A 1 97 ? -5.884 11.532 29.245 1.00 48.56 97 ALA A N 1
ATOM 778 C CA . ALA A 1 97 ? -5.058 11.152 30.379 1.00 48.56 97 ALA A CA 1
ATOM 779 C C . ALA A 1 97 ? -4.157 12.352 30.678 1.00 48.56 97 ALA A C 1
ATOM 781 O O . ALA A 1 97 ? -3.255 12.682 29.909 1.00 48.56 97 ALA A O 1
ATOM 782 N N . GLY A 1 98 ? -4.497 13.065 31.751 1.00 40.31 98 GLY A N 1
ATOM 783 C CA . GLY A 1 98 ? -3.727 14.188 32.252 1.00 40.31 98 GLY A CA 1
ATOM 784 C C . GLY A 1 98 ? -2.269 13.808 32.501 1.00 40.31 98 GLY A C 1
ATOM 785 O O . GLY A 1 98 ? -1.949 12.693 32.910 1.00 40.31 98 GLY A O 1
ATOM 786 N N . SER A 1 99 ? -1.408 14.785 32.253 1.00 45.12 99 SER A N 1
ATOM 787 C CA . SER A 1 99 ? -0.025 14.856 32.703 1.00 45.12 99 SER A CA 1
ATOM 788 C C . SER A 1 99 ? 0.159 14.318 34.126 1.00 45.12 99 SER A C 1
ATOM 790 O O . SER A 1 99 ? -0.423 14.853 35.072 1.00 45.12 99 SER A O 1
ATOM 792 N N . VAL A 1 100 ? 1.045 13.340 34.284 1.00 44.91 100 VAL A N 1
ATOM 793 C CA . VAL A 1 100 ? 1.811 13.162 35.519 1.00 44.91 100 VAL A CA 1
ATOM 794 C C . VAL A 1 100 ? 3.288 13.228 35.162 1.00 44.91 100 VAL A C 1
ATOM 796 O O . VAL A 1 100 ? 3.891 12.256 34.716 1.00 44.91 100 VAL A O 1
ATOM 799 N N . ASP A 1 101 ? 3.849 14.421 35.353 1.00 43.31 101 ASP A N 1
ATOM 800 C CA . ASP A 1 101 ? 5.255 14.582 35.698 1.00 43.31 101 ASP A CA 1
ATOM 801 C C . ASP A 1 101 ? 5.548 13.702 36.922 1.00 43.31 101 ASP A C 1
ATOM 803 O O . ASP A 1 101 ? 4.850 13.794 37.935 1.00 43.31 101 ASP A O 1
ATOM 807 N N . GLY A 1 102 ? 6.558 12.833 36.853 1.00 35.41 102 GLY A N 1
ATOM 808 C CA . GLY A 1 102 ? 6.845 11.946 37.978 1.00 35.41 102 GLY A CA 1
ATOM 809 C C . GLY A 1 102 ? 7.991 10.966 37.768 1.00 35.41 102 GLY A C 1
ATOM 810 O O . GLY A 1 102 ? 7.756 9.786 37.567 1.00 35.41 102 GLY A O 1
ATOM 811 N N . ALA A 1 103 ? 9.216 11.483 37.875 1.00 36.34 103 ALA A N 1
ATOM 812 C CA . ALA A 1 103 ? 10.417 10.818 38.391 1.00 36.34 103 ALA A CA 1
ATOM 813 C C . ALA A 1 103 ? 10.795 9.413 37.859 1.00 36.34 103 ALA A C 1
ATOM 815 O O . ALA A 1 103 ? 10.294 8.382 38.302 1.00 36.34 103 ALA A O 1
ATOM 816 N N . TYR A 1 104 ? 11.860 9.381 37.050 1.00 40.84 104 TYR A N 1
ATOM 817 C CA . TYR A 1 104 ? 12.768 8.235 36.978 1.00 40.84 104 TYR A CA 1
ATOM 818 C C . TYR A 1 104 ? 13.338 7.950 38.380 1.00 40.84 104 TYR A C 1
ATOM 820 O O . TYR A 1 104 ? 14.224 8.664 38.850 1.00 40.84 104 TYR A O 1
ATOM 828 N N . ALA A 1 105 ? 12.845 6.905 39.044 1.00 38.75 105 ALA A N 1
ATOM 829 C CA . ALA A 1 105 ? 13.531 6.290 40.173 1.00 38.75 105 ALA A CA 1
ATOM 830 C C . ALA A 1 105 ? 14.447 5.179 39.646 1.00 38.75 105 ALA A C 1
ATOM 832 O O . ALA A 1 105 ? 14.004 4.211 39.031 1.00 38.75 105 ALA A O 1
ATOM 833 N N . ALA A 1 106 ? 15.745 5.369 39.861 1.00 40.22 106 ALA A N 1
ATOM 834 C CA . ALA A 1 106 ? 16.785 4.399 39.583 1.00 40.22 106 ALA A CA 1
ATOM 835 C C . ALA A 1 106 ? 16.786 3.240 40.598 1.00 40.22 106 ALA A C 1
ATOM 837 O O . ALA A 1 106 ? 16.340 3.386 41.735 1.00 40.22 106 ALA A O 1
ATOM 838 N N . SER A 1 107 ? 17.459 2.162 40.182 1.00 40.62 107 SER A N 1
ATOM 839 C CA . SER A 1 107 ? 18.081 1.078 40.960 1.00 40.62 107 SER A CA 1
ATOM 840 C C . SER A 1 107 ? 17.246 -0.160 41.321 1.00 40.62 107 SER A C 1
ATOM 842 O O . SER A 1 107 ? 16.399 -0.164 42.206 1.00 40.62 107 SER A O 1
ATOM 844 N N . SER A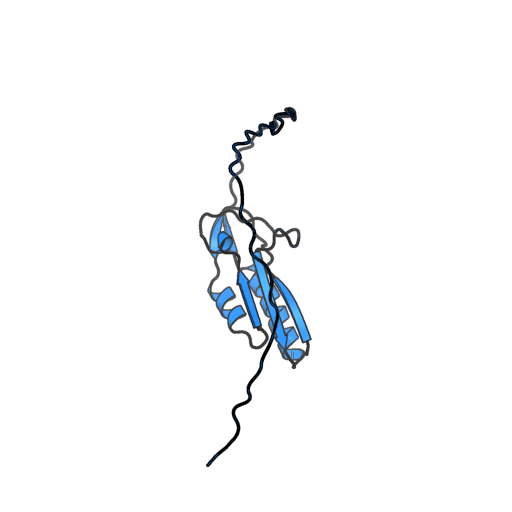 1 108 ? 17.627 -1.283 40.706 1.00 42.91 108 SER A N 1
ATOM 845 C CA . SER A 1 108 ? 18.079 -2.462 41.456 1.00 42.91 108 SER A CA 1
ATOM 846 C C . SER A 1 108 ? 19.205 -3.159 40.664 1.00 42.91 108 SER A C 1
ATOM 848 O O . SER A 1 108 ? 19.009 -3.434 39.478 1.00 42.91 108 SER A O 1
ATOM 850 N N . PRO A 1 109 ? 20.399 -3.362 41.258 1.00 45.34 109 PRO A N 1
ATOM 851 C CA . PRO A 1 109 ? 21.531 -4.052 40.636 1.00 45.34 109 PRO A CA 1
ATOM 852 C C . PRO A 1 109 ? 21.286 -5.560 40.503 1.00 45.34 109 PRO A C 1
ATOM 854 O O . PRO A 1 109 ? 20.626 -6.165 41.341 1.00 45.34 109 PRO A O 1
ATOM 857 N N . LEU A 1 110 ? 21.853 -6.163 39.457 1.00 42.25 110 LEU A N 1
ATOM 858 C CA . LEU A 1 110 ? 22.021 -7.611 39.353 1.00 42.25 110 LEU A CA 1
ATOM 859 C C . LEU A 1 110 ? 23.096 -8.053 40.356 1.00 42.25 110 LEU A C 1
ATOM 861 O O . LEU A 1 110 ? 24.278 -7.782 40.145 1.00 42.25 110 LEU A O 1
ATOM 865 N N . ASP A 1 111 ? 22.681 -8.734 41.420 1.00 44.09 111 ASP A N 1
ATOM 866 C CA . ASP A 1 111 ? 23.573 -9.476 42.307 1.00 44.09 111 ASP A CA 1
ATOM 867 C C . ASP A 1 111 ? 24.077 -10.735 41.581 1.00 44.09 111 ASP A C 1
ATOM 869 O O . ASP A 1 111 ? 23.353 -11.720 41.420 1.00 44.09 111 ASP A O 1
ATOM 873 N N . LEU A 1 112 ? 25.329 -10.702 41.126 1.00 45.03 112 LEU A N 1
ATOM 874 C CA . LEU A 1 112 ? 26.119 -11.894 40.828 1.00 45.03 112 LEU A CA 1
ATOM 875 C C . LEU A 1 112 ? 27.235 -11.949 41.869 1.00 45.03 112 LEU A C 1
ATOM 877 O O . LEU A 1 112 ? 28.217 -11.220 41.748 1.00 45.03 112 LEU A O 1
ATOM 881 N N . ASP A 1 113 ? 27.048 -12.786 42.891 1.00 41.72 113 ASP A N 1
ATOM 882 C CA . ASP A 1 113 ? 28.099 -13.140 43.843 1.00 41.72 113 ASP A CA 1
ATOM 883 C C . ASP A 1 113 ? 28.546 -14.594 43.654 1.00 41.72 113 ASP A C 1
ATOM 885 O O . ASP A 1 113 ? 27.781 -15.493 43.291 1.00 41.72 113 ASP A O 1
ATOM 889 N N . ASP A 1 114 ? 29.841 -14.737 43.868 1.00 45.72 114 ASP A N 1
ATOM 890 C CA . ASP A 1 114 ? 30.772 -15.800 43.545 1.00 45.72 114 ASP A CA 1
ATOM 891 C C . ASP A 1 114 ? 30.751 -16.895 44.631 1.00 45.72 114 ASP A C 1
ATOM 893 O O . ASP A 1 114 ? 30.524 -16.618 45.810 1.00 45.72 114 ASP A O 1
ATOM 897 N N . GLY A 1 115 ? 30.998 -18.164 44.283 1.00 38.88 115 GLY A N 1
ATOM 898 C CA . GLY A 1 115 ? 30.833 -19.240 45.273 1.00 38.88 115 GLY A CA 1
ATOM 899 C C . GLY A 1 115 ? 31.218 -20.658 44.862 1.00 38.88 115 GLY A C 1
ATOM 900 O O . GLY A 1 115 ? 30.408 -21.576 44.977 1.00 38.88 115 GLY A O 1
ATOM 901 N N . MET A 1 116 ? 32.467 -20.854 44.434 1.00 46.56 116 MET A N 1
ATOM 902 C CA . MET A 1 116 ? 33.147 -22.155 44.314 1.00 46.56 116 MET A CA 1
ATOM 903 C C . MET A 1 116 ? 32.901 -23.111 45.500 1.00 46.56 116 MET A C 1
ATOM 905 O O . MET A 1 116 ? 33.159 -22.754 46.650 1.00 46.56 116 MET A O 1
ATOM 909 N N . LYS A 1 117 ? 32.608 -24.391 45.212 1.00 43.72 117 LYS A N 1
ATOM 910 C CA . LYS A 1 117 ? 33.092 -25.523 46.026 1.00 43.72 117 LYS A CA 1
ATOM 911 C C . LYS A 1 117 ? 33.634 -26.652 45.150 1.00 43.72 117 LYS A C 1
ATOM 913 O O . LYS A 1 117 ? 32.946 -27.203 44.298 1.00 4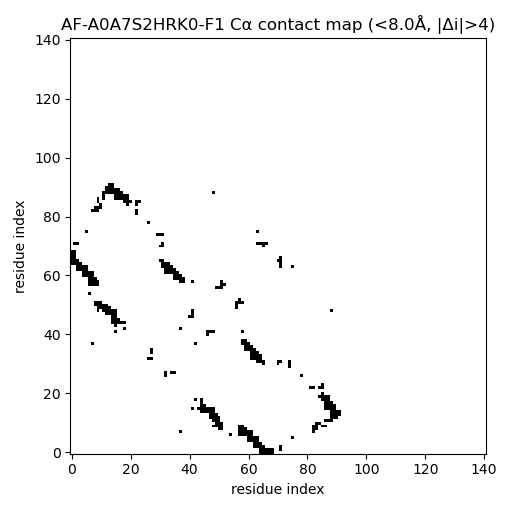3.72 117 LYS A O 1
ATOM 918 N N . MET A 1 118 ? 34.908 -26.931 45.400 1.00 44.75 118 MET A N 1
ATOM 919 C CA . MET A 1 118 ? 35.763 -27.953 44.813 1.00 44.75 118 MET A CA 1
ATOM 920 C C . MET A 1 118 ? 35.576 -29.279 45.545 1.00 44.75 118 MET A C 1
ATOM 922 O O . MET A 1 118 ? 35.823 -29.332 46.749 1.00 44.75 118 MET A O 1
ATOM 926 N N . ASN A 1 119 ? 35.287 -30.355 44.815 1.00 43.47 119 ASN A N 1
ATOM 927 C CA . ASN A 1 119 ? 35.500 -31.716 45.297 1.00 43.47 119 ASN A CA 1
ATOM 928 C C . ASN A 1 119 ? 36.304 -32.450 44.219 1.00 43.47 119 ASN A C 1
ATOM 930 O O . ASN A 1 119 ? 35.786 -32.733 43.141 1.00 43.47 119 ASN A O 1
ATOM 934 N N . GLY A 1 120 ? 37.590 -32.670 44.485 1.00 38.38 120 GLY A N 1
ATOM 935 C CA . GLY A 1 120 ? 38.482 -33.404 43.598 1.00 38.38 120 GLY A CA 1
ATOM 936 C C . GLY A 1 120 ? 38.373 -34.912 43.787 1.00 38.38 120 GLY A C 1
ATOM 937 O O . GLY A 1 120 ? 38.228 -35.382 44.910 1.00 38.38 120 GLY A O 1
ATOM 938 N N . GLU A 1 121 ? 38.545 -35.653 42.696 1.00 36.59 121 GLU A N 1
ATOM 939 C CA . GLU A 1 121 ? 39.126 -36.993 42.72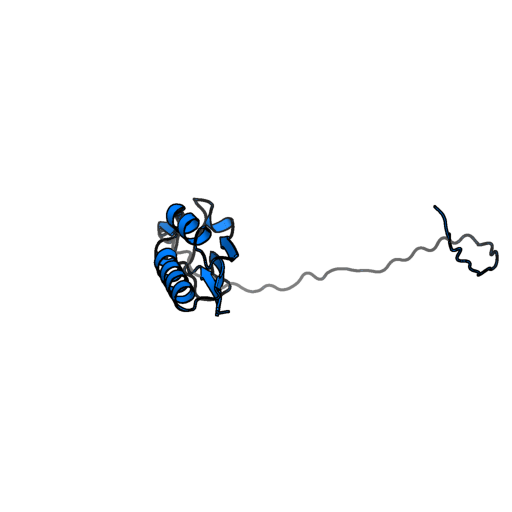9 1.00 36.59 121 GLU A CA 1
ATOM 940 C C . GLU A 1 121 ? 39.843 -37.278 41.399 1.00 36.59 121 GLU A C 1
ATOM 942 O O . GLU A 1 121 ? 39.478 -36.751 40.348 1.00 36.59 121 GLU A O 1
ATOM 947 N N . ALA A 1 122 ? 40.964 -37.990 41.495 1.00 36.97 122 ALA A N 1
ATOM 948 C CA . ALA A 1 122 ? 42.095 -37.944 40.575 1.00 36.97 122 ALA A CA 1
ATOM 949 C C . ALA A 1 122 ? 41.930 -38.739 39.261 1.00 36.97 122 ALA A C 1
ATOM 951 O O . ALA A 1 122 ? 41.151 -39.681 39.156 1.00 36.97 122 ALA A O 1
ATOM 952 N N . ALA A 1 123 ? 42.750 -38.355 38.276 1.00 41.50 123 ALA A N 1
ATOM 953 C CA . ALA A 1 123 ? 42.917 -38.976 36.961 1.00 41.50 123 ALA A CA 1
ATOM 954 C C . ALA A 1 123 ? 43.417 -40.438 37.011 1.00 41.50 123 ALA A C 1
ATOM 956 O O . ALA A 1 123 ? 44.017 -40.869 37.999 1.00 41.50 123 ALA A O 1
ATOM 957 N N . PRO A 1 124 ? 43.353 -41.143 35.866 1.00 41.19 124 PRO A N 1
ATOM 958 C CA . PRO A 1 124 ? 44.629 -41.448 35.226 1.00 41.19 124 PRO A CA 1
ATOM 959 C C . PRO A 1 124 ? 44.668 -41.125 33.728 1.00 41.19 124 PRO A C 1
ATOM 961 O O . PRO A 1 124 ? 43.706 -41.256 32.975 1.00 41.19 124 PRO A O 1
ATOM 964 N N . THR A 1 125 ? 45.859 -40.706 33.322 1.00 46.91 125 THR A N 1
ATOM 965 C CA . THR A 1 125 ? 46.317 -40.451 31.964 1.00 46.91 125 THR A CA 1
ATOM 966 C C . THR A 1 125 ? 46.442 -41.741 31.153 1.00 46.91 125 THR A C 1
ATOM 968 O O . THR A 1 125 ? 46.993 -42.736 31.618 1.00 46.91 125 THR A O 1
ATOM 971 N N . SER A 1 126 ? 46.044 -41.697 29.881 1.00 41.84 126 SER A N 1
ATOM 972 C CA . SER A 1 126 ? 46.663 -42.538 28.857 1.00 41.84 126 SER A CA 1
ATOM 973 C C . SER A 1 126 ? 46.806 -41.766 27.546 1.00 41.84 126 SER A C 1
ATOM 975 O O . SER A 1 126 ? 46.091 -40.810 27.261 1.00 41.84 126 SER A O 1
ATOM 977 N N . ARG A 1 127 ? 47.885 -42.118 26.859 1.00 35.66 127 ARG A N 1
ATOM 978 C CA . ARG A 1 127 ? 48.614 -41.396 25.822 1.00 35.66 127 ARG A CA 1
ATOM 979 C C . ARG A 1 127 ? 48.069 -41.688 24.414 1.00 35.6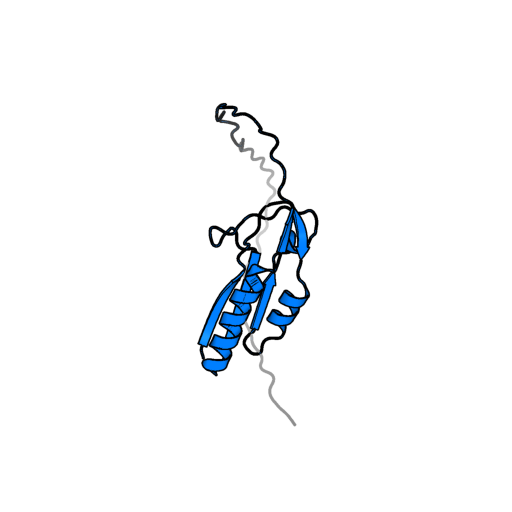6 127 ARG A C 1
ATOM 981 O O . ARG A 1 127 ? 47.767 -42.835 24.129 1.00 35.66 127 ARG A O 1
ATOM 988 N N . ILE A 1 128 ? 48.085 -40.647 23.572 1.00 39.88 128 ILE A N 1
ATOM 989 C CA . ILE A 1 128 ? 48.662 -40.565 22.206 1.00 39.88 128 ILE A CA 1
ATOM 990 C C . ILE A 1 128 ? 48.316 -41.700 21.206 1.00 39.88 128 ILE A C 1
ATOM 992 O O . ILE A 1 128 ? 48.803 -42.814 21.360 1.00 39.88 128 ILE A O 1
ATOM 996 N N . ASN A 1 129 ? 47.617 -41.380 20.105 1.00 35.50 129 ASN A N 1
ATOM 997 C CA . ASN A 1 129 ? 48.198 -41.337 18.742 1.00 35.50 129 ASN A CA 1
ATOM 998 C C . ASN A 1 129 ? 47.169 -40.944 17.666 1.00 35.50 129 ASN A C 1
ATOM 1000 O O . ASN A 1 129 ? 46.133 -41.576 17.493 1.00 35.50 129 ASN A O 1
ATOM 1004 N N . SER A 1 130 ? 47.498 -39.821 17.028 1.00 40.38 130 SER A N 1
ATOM 1005 C CA . SER A 1 130 ? 47.664 -39.592 15.589 1.00 40.38 130 SER A CA 1
ATOM 1006 C C . SER A 1 130 ? 47.442 -40.747 14.601 1.00 40.38 130 SER A C 1
ATOM 1008 O O . SER A 1 130 ? 47.753 -41.903 14.875 1.00 40.38 130 SER A O 1
ATOM 1010 N N . ASP A 1 131 ? 47.069 -40.287 13.405 1.00 38.91 131 ASP A N 1
ATOM 1011 C CA . ASP A 1 131 ? 47.189 -40.877 12.066 1.00 38.91 131 ASP A CA 1
ATOM 1012 C C . ASP A 1 131 ? 45.924 -41.573 11.536 1.00 38.91 131 ASP A C 1
ATOM 1014 O O . ASP A 1 131 ? 45.399 -42.517 12.113 1.00 38.91 131 ASP A O 1
ATOM 1018 N N . GLU A 1 132 ? 45.223 -40.942 10.587 1.00 43.22 132 GLU A N 1
ATOM 1019 C CA . GLU A 1 132 ? 45.504 -40.952 9.137 1.00 43.22 132 GLU A CA 1
ATOM 1020 C C . GLU A 1 132 ? 45.011 -42.272 8.519 1.00 43.22 132 GLU A C 1
ATOM 1022 O O . GLU A 1 132 ? 45.483 -43.345 8.871 1.00 43.22 132 GLU A O 1
ATOM 1027 N N . GLN A 1 133 ? 44.032 -42.206 7.612 1.00 42.53 133 GLN A N 1
ATOM 1028 C CA . GLN A 1 133 ? 44.244 -42.549 6.200 1.00 42.53 133 GLN A CA 1
ATOM 1029 C C . GLN A 1 133 ? 42.936 -42.579 5.398 1.00 42.53 133 GLN A C 1
ATOM 1031 O O . GLN A 1 133 ? 41.927 -43.177 5.774 1.00 42.53 133 GLN A O 1
ATOM 1036 N N . LEU A 1 134 ? 43.029 -41.910 4.247 1.00 45.88 134 LEU A N 1
ATOM 1037 C CA . LEU A 1 134 ? 42.212 -42.079 3.056 1.00 45.88 134 LEU A CA 1
ATOM 1038 C C . LEU A 1 134 ? 42.277 -43.519 2.527 1.00 45.88 134 LEU A C 1
ATOM 1040 O O . LEU A 1 134 ? 43.338 -44.124 2.553 1.00 45.88 134 LEU A O 1
ATOM 1044 N N . THR A 1 135 ? 41.195 -43.978 1.897 1.00 48.44 135 THR A N 1
ATOM 1045 C CA . THR A 1 135 ? 41.216 -44.781 0.653 1.00 48.44 135 THR A CA 1
ATOM 1046 C C . THR A 1 135 ? 39.915 -44.445 -0.093 1.00 48.44 135 THR A C 1
ATOM 1048 O O . THR A 1 135 ? 38.828 -44.525 0.471 1.00 48.44 135 THR A O 1
ATOM 1051 N N . GLU A 1 136 ? 39.958 -43.709 -1.206 1.00 42.56 136 GLU A N 1
ATOM 1052 C CA . GLU A 1 136 ? 40.102 -44.220 -2.580 1.00 42.56 136 GLU A CA 1
ATOM 1053 C C . GLU A 1 136 ? 39.350 -45.532 -2.832 1.00 42.56 136 GLU A C 1
ATOM 1055 O O . GLU A 1 136 ? 39.777 -46.598 -2.407 1.00 42.56 136 GLU A O 1
ATOM 1060 N N . ASN A 1 137 ? 38.259 -45.449 -3.598 1.00 41.38 137 ASN A N 1
ATOM 1061 C CA . ASN A 1 137 ? 37.675 -46.599 -4.277 1.00 41.38 137 ASN A CA 1
ATOM 1062 C C . ASN A 1 137 ? 37.537 -46.258 -5.763 1.00 41.38 137 ASN A C 1
ATOM 1064 O O . ASN A 1 137 ? 36.774 -45.374 -6.156 1.00 41.38 137 ASN A O 1
ATOM 1068 N N . THR A 1 138 ? 38.329 -46.947 -6.578 1.00 47.50 138 THR A N 1
ATOM 1069 C CA . THR A 1 138 ? 38.354 -46.880 -8.037 1.00 47.50 138 THR A CA 1
ATOM 1070 C C . THR A 1 138 ? 37.657 -48.103 -8.654 1.00 47.50 138 THR A C 1
ATOM 1072 O O . THR A 1 138 ? 37.835 -49.222 -8.193 1.00 47.50 138 THR A O 1
ATOM 1075 N N . HIS A 1 139 ? 36.939 -47.841 -9.758 1.00 42.62 139 HIS A N 1
ATOM 1076 C CA . HIS A 1 139 ? 36.741 -48.673 -10.964 1.00 42.62 139 HIS A CA 1
ATOM 1077 C C . HIS A 1 139 ? 35.943 -49.998 -10.925 1.00 42.62 139 HIS A C 1
ATOM 1079 O O . HIS A 1 139 ? 36.428 -51.020 -10.457 1.00 42.62 139 HIS A O 1
ATOM 1085 N N . SER A 1 140 ? 34.813 -50.027 -11.651 1.00 44.84 140 SER A N 1
ATOM 1086 C CA . SER A 1 140 ? 34.665 -50.682 -12.980 1.00 44.84 140 SER A CA 1
ATOM 1087 C C . SER A 1 140 ? 33.234 -51.175 -13.234 1.00 44.84 140 SER A C 1
ATOM 1089 O O . SER A 1 140 ? 32.760 -52.061 -12.527 1.00 44.84 140 SER A O 1
ATOM 1091 N N . HIS A 1 141 ? 32.598 -50.678 -14.298 1.00 42.84 141 HIS A N 1
ATOM 1092 C CA . HIS A 1 141 ? 32.209 -51.492 -15.458 1.00 42.84 141 HIS A CA 1
ATOM 1093 C C . HIS A 1 141 ? 31.865 -50.614 -16.661 1.00 42.84 141 HIS A C 1
ATOM 1095 O O . HIS A 1 141 ? 31.308 -49.515 -16.446 1.00 42.84 141 HIS A O 1
#

Foldseek 3Di:
DDKDKDFQWDPDWAFFPDFPVVLVVVLCPQPFWDDWDFDPQNVDGRHTADGDPDSVRTRIITIGDDPDPVSRVVSVVSNVVSSHPRTDHDHDPDPPPDDDPDDDDDDDDDDDDDDDDDDDDDDDDDDDDDDDDDDDDDDDD

Sequence (141 aa):
AYGAIVHLVSHVEGIIKAVNYDALEEIERMDSVMAMEVYQRFLSLGNEIEKTVDIRTDTGWVHIMNNDEEQFLKDYNRILDLVKNMFIAEKVKGTVAGSVDGAYAASSPLDLDDGMKMNGEAAPTSRINSDEQLTENTHSH